Protein AF-A0A3M1AD41-F1 (afdb_monomer_lite)

pLDDT: mean 85.0, std 16.53, range [41.28, 98.5]

Foldseek 3Di:
DDDPDPDDDPDPQFADVVNVVVDDPPVWDWDHDPRDIDTDDDDDPVVVVVQVVVQVVVQVVCVVVVVDHDDDPPDDDDDD

Sequence (80 aa):
MAFPSKSSSSQALKFTYGDYRNLPDNGARYEILAGELLMSPSPNRIHQYVLLKLAKYLDEFAERHHAGQIFIAPFDVVLS

Structure 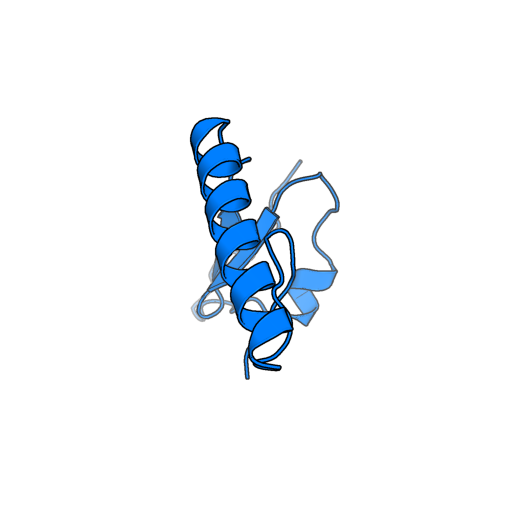(mmCIF, N/CA/C/O backbone):
data_AF-A0A3M1AD41-F1
#
_entry.id   AF-A0A3M1AD41-F1
#
loop_
_atom_site.group_PDB
_atom_site.id
_atom_si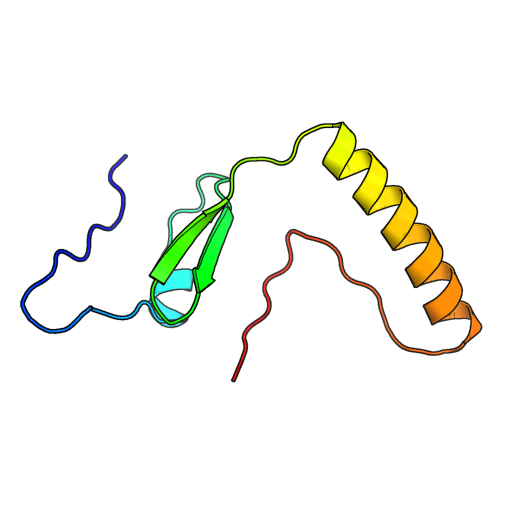te.type_symbol
_atom_site.label_atom_id
_atom_site.label_alt_id
_atom_site.label_comp_id
_atom_site.label_asym_id
_atom_site.label_entity_id
_atom_site.label_seq_id
_atom_site.pdbx_PDB_ins_code
_atom_site.Cartn_x
_atom_site.Cartn_y
_atom_site.Cartn_z
_atom_site.occupancy
_atom_site.B_iso_or_equiv
_atom_site.auth_seq_id
_atom_site.auth_comp_id
_atom_site.auth_asym_id
_atom_site.auth_atom_id
_atom_site.pdbx_PDB_model_num
ATOM 1 N N . MET A 1 1 ? -16.052 17.457 15.093 1.00 41.28 1 MET A N 1
ATOM 2 C CA . MET A 1 1 ? -16.520 16.095 14.757 1.00 41.28 1 MET A CA 1
ATOM 3 C C . MET A 1 1 ? -15.834 15.134 15.708 1.00 41.28 1 MET A C 1
ATOM 5 O O . MET A 1 1 ? -14.626 15.244 15.868 1.00 41.28 1 MET A O 1
ATOM 9 N N . ALA A 1 2 ? -16.600 14.317 16.430 1.00 45.75 2 ALA A N 1
ATOM 10 C CA . ALA A 1 2 ? -16.082 13.473 17.502 1.00 45.75 2 ALA A CA 1
ATOM 11 C C . ALA A 1 2 ? -15.486 12.178 16.932 1.00 45.75 2 ALA A C 1
ATOM 13 O O . ALA A 1 2 ? -16.115 11.521 16.105 1.00 45.75 2 ALA A O 1
ATOM 14 N N . PHE A 1 3 ? -14.285 11.817 17.385 1.00 49.41 3 PHE A N 1
ATOM 15 C CA . PHE A 1 3 ? -13.742 10.473 17.205 1.00 49.41 3 PHE A CA 1
ATOM 16 C C . PHE A 1 3 ? -14.689 9.465 17.871 1.00 49.41 3 PHE A C 1
ATOM 18 O O . PHE A 1 3 ? -15.188 9.767 18.962 1.00 49.41 3 PHE A O 1
ATOM 25 N N . PRO A 1 4 ? -14.938 8.281 17.284 1.00 54.34 4 PRO A N 1
ATOM 26 C CA . PRO A 1 4 ? -15.600 7.207 18.009 1.00 54.34 4 PRO A CA 1
ATOM 27 C C . PRO A 1 4 ? -14.691 6.770 19.168 1.00 54.34 4 PRO A C 1
ATOM 29 O O . PRO A 1 4 ? -13.801 5.938 19.023 1.00 54.34 4 PRO A O 1
ATOM 32 N N . SER A 1 5 ? -14.891 7.395 20.327 1.00 50.75 5 SER A N 1
ATOM 33 C CA . SER A 1 5 ? -14.240 7.050 21.584 1.00 50.75 5 SER A CA 1
ATOM 34 C C . SER A 1 5 ? -14.937 5.818 22.149 1.00 50.75 5 SER A C 1
ATOM 36 O O . SER A 1 5 ? -15.989 5.920 22.781 1.00 50.75 5 SER A O 1
ATOM 38 N N . LYS A 1 6 ? -14.369 4.633 21.911 1.00 53.78 6 LYS A N 1
ATOM 39 C CA . LYS A 1 6 ? -14.662 3.469 22.754 1.00 53.78 6 LYS A CA 1
ATOM 40 C C . LYS A 1 6 ? -13.821 3.628 24.031 1.00 53.78 6 LYS A C 1
ATOM 42 O O . LYS A 1 6 ? -12.660 3.236 24.060 1.00 53.78 6 LYS A O 1
ATOM 47 N N . SER A 1 7 ? -14.369 4.285 25.057 1.00 45.50 7 SER A N 1
ATOM 48 C CA . SER A 1 7 ? -13.695 4.478 26.352 1.00 45.50 7 SER A CA 1
ATOM 49 C C . SER A 1 7 ? -13.578 3.167 27.134 1.00 45.50 7 SER A C 1
ATOM 51 O O . SER A 1 7 ? -14.515 2.370 27.160 1.00 45.50 7 SER A O 1
ATOM 53 N N . SER A 1 8 ? -12.433 2.974 27.792 1.00 43.47 8 SER A N 1
ATOM 54 C CA . SER A 1 8 ? -12.045 1.761 28.508 1.00 43.47 8 SER A CA 1
ATOM 55 C C . SER A 1 8 ? -12.810 1.543 29.820 1.00 43.47 8 SER A C 1
ATOM 57 O O . SER A 1 8 ? -12.707 2.309 30.775 1.00 43.47 8 SER A O 1
ATOM 59 N N . SER A 1 9 ? -13.496 0.406 29.905 1.00 41.66 9 SER A N 1
ATOM 60 C CA . SER A 1 9 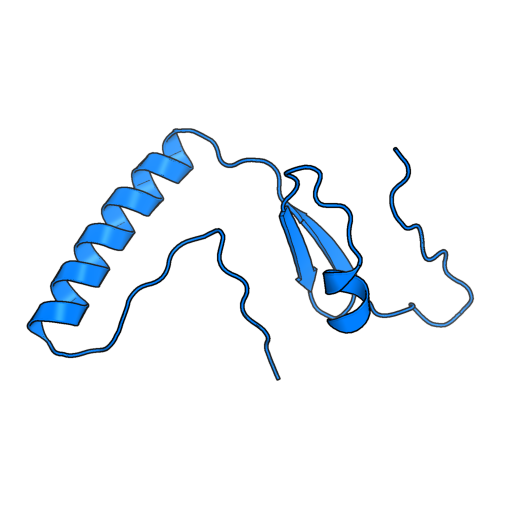? -13.757 -0.297 31.160 1.00 41.66 9 SER A CA 1
ATOM 61 C C . SER A 1 9 ? -13.206 -1.720 31.024 1.00 41.66 9 SER A C 1
ATOM 63 O O . SER A 1 9 ? -13.722 -2.525 30.259 1.00 41.66 9 SER A O 1
ATOM 65 N N . SER A 1 10 ? -12.074 -1.968 31.700 1.00 45.69 10 SER A N 1
ATOM 66 C CA . SER A 1 10 ? -11.435 -3.263 32.044 1.00 45.69 10 SER A CA 1
ATOM 67 C C . SER A 1 10 ? -11.236 -4.372 30.985 1.00 45.69 10 SER A C 1
ATOM 69 O O . SER A 1 10 ? -10.602 -5.380 31.290 1.00 45.69 10 SER A O 1
ATOM 71 N N . GLN A 1 11 ? -11.632 -4.180 29.732 1.00 50.69 11 GLN A N 1
ATOM 72 C CA . GLN A 1 11 ? -11.167 -4.922 28.563 1.00 50.69 11 GLN A CA 1
ATOM 73 C C . GLN A 1 11 ? -10.900 -3.894 27.465 1.00 50.69 11 GLN A C 1
ATOM 75 O O . GLN A 1 11 ? -11.790 -3.122 27.114 1.00 50.69 11 GLN A O 1
ATOM 80 N N . ALA A 1 12 ? -9.673 -3.828 26.944 1.00 59.31 12 ALA A N 1
ATOM 8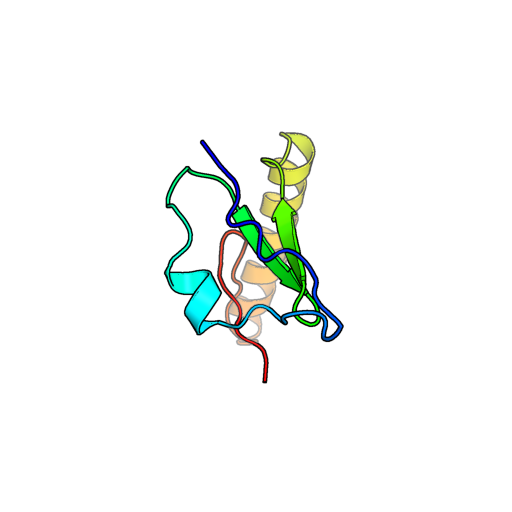1 C CA . ALA A 1 12 ? -9.376 -2.980 25.793 1.00 59.31 12 ALA A CA 1
ATOM 82 C C . ALA A 1 12 ? -10.278 -3.421 24.627 1.00 59.31 12 ALA A C 1
ATOM 84 O O . ALA A 1 12 ? -10.087 -4.502 24.067 1.00 59.31 12 ALA A O 1
ATOM 85 N N . LEU A 1 13 ? -11.312 -2.631 24.323 1.00 66.12 13 LEU A N 1
ATOM 86 C CA . LEU A 1 13 ? -12.251 -2.890 23.235 1.00 66.12 13 LEU A CA 1
ATOM 87 C C . LEU A 1 13 ? -11.479 -2.826 21.915 1.00 66.12 13 LEU A C 1
ATOM 89 O O . LEU A 1 13 ? -11.199 -1.744 21.406 1.00 66.12 13 LEU A O 1
ATOM 93 N N . LYS A 1 14 ? -11.115 -3.995 21.385 1.00 81.25 14 LYS A N 1
ATOM 94 C CA . LYS A 1 14 ? -10.406 -4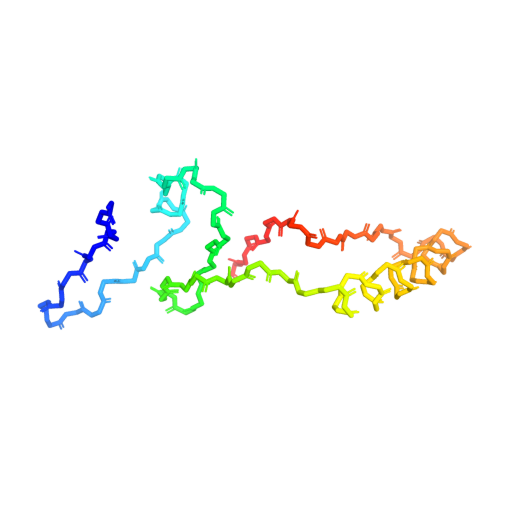.119 20.111 1.00 81.25 14 LYS A CA 1
ATOM 95 C C . LYS A 1 14 ? -11.325 -3.701 18.966 1.00 81.25 14 LYS A C 1
ATOM 97 O O . LYS A 1 14 ? -12.437 -4.215 18.844 1.00 81.25 14 LYS A O 1
ATOM 102 N N . PHE A 1 15 ? -10.855 -2.790 18.121 1.00 85.25 15 PHE A N 1
ATOM 103 C CA . PHE A 1 15 ? -11.499 -2.464 16.857 1.00 85.25 15 PHE A CA 1
ATOM 104 C C . PHE A 1 15 ? -11.453 -3.666 15.915 1.00 85.25 15 PHE A C 1
ATOM 106 O O . PHE A 1 15 ? -10.437 -4.350 15.788 1.00 85.25 15 PHE A O 1
ATOM 113 N N . THR A 1 16 ? -12.575 -3.909 15.249 1.00 87.62 16 THR A N 1
ATOM 114 C CA . THR A 1 16 ? -12.730 -4.954 14.239 1.00 87.62 16 THR A CA 1
ATOM 115 C C . THR A 1 16 ? -12.837 -4.344 12.844 1.00 87.62 16 THR A C 1
ATOM 117 O O . THR A 1 16 ? -13.156 -3.165 12.686 1.00 87.62 16 THR A O 1
ATOM 120 N N . TYR A 1 17 ? -12.672 -5.161 11.802 1.00 87.62 17 TYR A N 1
ATOM 121 C CA . TYR A 1 17 ? -12.971 -4.734 10.429 1.00 87.62 17 TYR A CA 1
ATOM 122 C C . TYR A 1 17 ? -14.443 -4.304 10.250 1.00 87.62 17 TYR A C 1
ATOM 124 O O . TYR A 1 17 ? -14.762 -3.441 9.435 1.00 87.62 17 TYR A O 1
ATOM 132 N N . GLY A 1 18 ? -15.363 -4.868 11.043 1.00 87.94 18 GLY A N 1
ATOM 133 C CA . GLY A 1 18 ? -16.753 -4.412 11.085 1.00 87.94 18 GLY A CA 1
ATOM 134 C C . GLY A 1 18 ? -16.878 -2.965 11.564 1.00 87.94 18 GLY A C 1
ATOM 135 O O . GLY A 1 18 ? -17.619 -2.195 10.962 1.00 87.94 18 GLY A O 1
ATOM 136 N N . ASP A 1 19 ? -16.119 -2.586 12.594 1.00 88.25 19 ASP A N 1
ATOM 137 C CA . ASP A 1 19 ? -16.067 -1.204 13.082 1.00 88.25 19 ASP A CA 1
ATOM 138 C C . ASP A 1 19 ? -15.420 -0.266 12.053 1.00 88.25 19 ASP A C 1
ATOM 140 O O . ASP A 1 19 ? -15.931 0.828 11.828 1.00 88.25 19 ASP A O 1
ATOM 144 N N . TYR A 1 20 ? -14.342 -0.714 11.397 1.00 87.81 20 TYR A N 1
ATOM 145 C CA . TYR A 1 20 ? -13.633 0.045 10.359 1.00 87.81 20 TYR A CA 1
ATOM 146 C C . TYR A 1 20 ? -14.563 0.533 9.245 1.00 87.81 20 TYR A C 1
ATOM 148 O O . TYR A 1 20 ? -14.552 1.706 8.889 1.00 87.81 20 TYR A O 1
ATOM 156 N N . ARG A 1 21 ? -15.425 -0.353 8.732 1.00 87.88 21 ARG A N 1
ATOM 157 C CA . ARG A 1 21 ? -16.352 -0.034 7.632 1.00 87.88 21 ARG A CA 1
ATOM 158 C C . ARG A 1 21 ? -17.407 1.018 7.981 1.00 87.88 21 ARG A C 1
ATOM 160 O O . ARG A 1 21 ? -18.025 1.564 7.076 1.00 87.88 21 ARG A O 1
ATOM 167 N N . ASN A 1 22 ? -17.625 1.283 9.268 1.00 89.25 22 ASN A N 1
ATOM 168 C CA . ASN A 1 22 ? -18.578 2.284 9.746 1.00 89.25 22 ASN A CA 1
ATOM 169 C C . ASN A 1 22 ? -17.909 3.628 10.080 1.00 89.25 22 ASN A C 1
ATOM 171 O O . ASN A 1 22 ? -18.567 4.522 10.617 1.00 89.25 22 ASN A O 1
ATOM 175 N N . LEU A 1 23 ? -16.606 3.774 9.818 1.00 87.81 23 LEU A N 1
ATOM 176 C CA . LEU A 1 23 ? -15.897 5.030 10.036 1.00 87.81 23 LEU A CA 1
ATOM 177 C C . LEU A 1 23 ? -16.371 6.110 9.051 1.00 87.81 23 LEU A C 1
ATOM 179 O O . LEU A 1 23 ? -16.783 5.800 7.932 1.00 87.81 23 LEU A O 1
ATOM 183 N N . PRO A 1 24 ? -16.336 7.388 9.462 1.00 87.00 24 PRO A N 1
ATOM 184 C CA . PRO A 1 24 ? -16.765 8.484 8.608 1.00 87.00 24 PRO A CA 1
ATOM 185 C C . PRO A 1 24 ? -15.833 8.644 7.405 1.00 87.00 24 PRO A C 1
ATOM 187 O O . PRO A 1 24 ? -14.616 8.719 7.567 1.00 87.00 24 PRO A O 1
ATOM 190 N N . ASP A 1 25 ? -16.413 8.802 6.216 1.00 83.25 25 ASP A N 1
ATOM 191 C CA . ASP A 1 25 ? -15.679 9.185 5.008 1.00 83.25 25 ASP A CA 1
ATOM 192 C C . ASP A 1 25 ? -15.405 10.698 5.011 1.00 83.25 25 ASP A C 1
ATOM 194 O O . ASP A 1 25 ? -16.099 11.508 4.398 1.00 83.25 25 ASP A O 1
ATOM 198 N N . ASN A 1 26 ? -14.433 11.101 5.826 1.00 84.75 26 ASN A N 1
ATOM 199 C CA . ASN A 1 26 ? -14.031 12.494 6.035 1.00 84.75 26 ASN A CA 1
ATOM 200 C C . ASN A 1 26 ? -12.682 12.823 5.370 1.00 84.75 26 ASN A C 1
ATOM 202 O O . ASN A 1 26 ? -12.063 13.838 5.694 1.00 84.75 26 ASN A O 1
ATOM 206 N N . GLY A 1 27 ? -12.207 11.951 4.477 1.00 79.88 27 GLY A N 1
ATOM 207 C CA . GLY A 1 27 ? -10.902 12.069 3.829 1.00 79.88 27 GLY A CA 1
ATOM 208 C C . GLY A 1 27 ? -9.703 11.737 4.725 1.00 79.88 27 GLY A C 1
ATOM 209 O O . GLY A 1 27 ? -8.565 11.830 4.259 1.00 79.88 27 GLY A O 1
ATOM 210 N N . ALA A 1 28 ? -9.919 11.343 5.985 1.00 85.44 28 ALA A N 1
ATOM 211 C CA . ALA A 1 28 ? -8.861 10.803 6.829 1.00 85.44 28 ALA A CA 1
ATOM 212 C C . ALA A 1 28 ? -8.591 9.332 6.487 1.00 85.44 28 ALA A C 1
ATOM 214 O O . ALA A 1 28 ? -9.480 8.595 6.063 1.00 85.44 28 ALA A O 1
ATOM 215 N N . ARG A 1 29 ? -7.343 8.901 6.685 1.00 86.81 29 ARG A N 1
ATOM 216 C CA . ARG A 1 29 ? -6.945 7.501 6.520 1.00 86.81 29 ARG A CA 1
ATOM 217 C C . ARG A 1 29 ? -6.895 6.847 7.885 1.00 86.81 29 ARG A C 1
ATOM 219 O O . ARG A 1 29 ? -6.166 7.320 8.756 1.00 86.81 29 ARG A O 1
ATOM 226 N N . TYR A 1 30 ? -7.675 5.791 8.050 1.00 90.88 30 TYR A N 1
ATOM 227 C CA . TYR A 1 30 ? -7.747 5.029 9.283 1.00 90.88 30 TYR A CA 1
ATOM 228 C C . TYR A 1 30 ? -7.072 3.671 9.098 1.00 90.88 30 TYR A C 1
ATOM 230 O O . TYR A 1 30 ? -7.152 3.080 8.028 1.00 90.88 30 TYR A O 1
ATOM 238 N N . GLU A 1 31 ? -6.413 3.172 10.136 1.00 90.81 31 GLU A N 1
ATOM 239 C CA . GLU A 1 31 ? -5.741 1.870 10.138 1.00 90.81 31 GLU A CA 1
ATOM 240 C C . GLU A 1 31 ? -6.027 1.169 11.469 1.00 90.81 31 GLU A C 1
ATOM 242 O O . GLU A 1 31 ? -6.058 1.821 12.512 1.00 90.81 31 GLU A O 1
ATOM 247 N N . ILE A 1 32 ? -6.251 -0.150 11.456 1.00 91.19 32 ILE A N 1
ATOM 248 C CA . ILE A 1 32 ? -6.386 -0.939 12.689 1.00 91.19 32 ILE A CA 1
ATOM 249 C C . ILE A 1 32 ? -5.122 -1.776 12.881 1.00 91.19 32 ILE A C 1
ATOM 251 O O . ILE A 1 32 ? -4.890 -2.717 12.125 1.00 91.19 32 ILE A O 1
ATOM 255 N N . LEU A 1 33 ? -4.341 -1.485 13.923 1.00 88.94 33 LEU A N 1
ATOM 256 C CA . LEU A 1 33 ? -3.144 -2.248 14.292 1.00 88.94 33 LEU A CA 1
ATOM 257 C C . LEU A 1 33 ? -3.358 -2.932 15.644 1.00 88.94 33 LEU A C 1
ATOM 259 O O . LEU A 1 33 ? -3.610 -2.272 16.644 1.00 88.94 33 LEU A O 1
ATOM 263 N N . ALA A 1 34 ? -3.296 -4.267 15.682 1.00 85.25 34 ALA A N 1
ATOM 264 C CA . ALA A 1 34 ? -3.513 -5.074 16.896 1.00 85.25 34 ALA A CA 1
ATOM 265 C C . ALA A 1 34 ? -4.838 -4.791 17.654 1.00 85.25 34 ALA A C 1
ATOM 267 O O . ALA A 1 34 ? -4.969 -5.098 18.841 1.00 85.25 34 ALA A O 1
ATOM 268 N N . GLY A 1 35 ? -5.848 -4.261 16.954 1.00 84.31 35 GLY A N 1
ATOM 269 C CA . GLY A 1 35 ? -7.130 -3.848 17.531 1.00 84.31 35 GLY A CA 1
ATOM 270 C C . GLY A 1 35 ? -7.186 -2.381 17.970 1.00 84.31 35 GLY A C 1
ATOM 271 O O . GLY A 1 35 ? -8.212 -1.962 18.500 1.00 84.31 35 GLY A O 1
ATOM 272 N N . GLU A 1 36 ? -6.140 -1.590 17.740 1.00 86.50 36 GLU A N 1
ATOM 273 C CA . GLU A 1 36 ? -6.118 -0.145 17.982 1.00 86.50 36 GLU A CA 1
ATOM 274 C C . GLU A 1 36 ? -6.374 0.626 16.687 1.00 86.50 36 GLU A C 1
ATOM 276 O O . GLU A 1 36 ? -5.798 0.305 15.651 1.00 86.50 36 GLU A O 1
ATOM 281 N N . LEU A 1 37 ? -7.236 1.646 16.744 1.00 88.38 37 LEU A N 1
ATOM 282 C CA . LEU A 1 37 ? -7.540 2.509 15.604 1.00 88.38 37 LEU A CA 1
ATOM 283 C C . LEU A 1 37 ? -6.571 3.694 15.558 1.00 88.38 37 LEU A C 1
ATOM 285 O O . LEU A 1 37 ? -6.559 4.532 16.460 1.00 88.38 37 LEU A O 1
A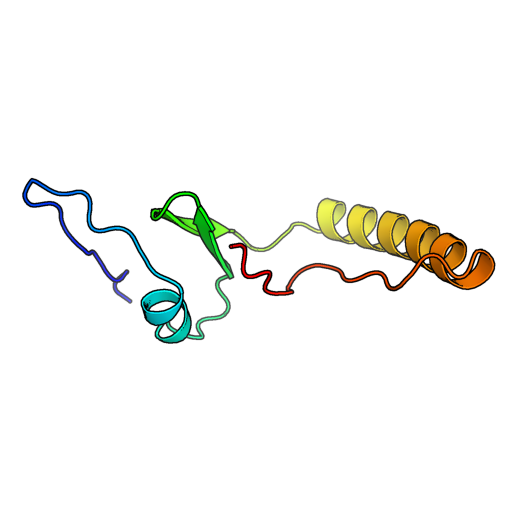TOM 289 N N . LEU A 1 38 ? -5.811 3.793 14.475 1.00 87.94 38 LEU A N 1
ATOM 290 C CA . LEU A 1 38 ? -4.877 4.876 14.197 1.00 87.94 38 LEU A CA 1
ATOM 291 C C . LEU A 1 38 ? -5.379 5.724 13.029 1.00 87.94 38 LEU A C 1
ATOM 293 O O . LEU A 1 38 ? -6.092 5.240 12.151 1.00 87.94 38 LEU A O 1
ATOM 297 N N . MET A 1 39 ? -4.998 7.000 13.023 1.00 87.81 39 MET A N 1
ATOM 298 C CA . MET A 1 39 ? -5.283 7.930 11.933 1.00 87.81 39 MET A CA 1
ATOM 299 C C . MET A 1 39 ? -3.968 8.436 11.346 1.00 87.81 39 MET A C 1
ATOM 301 O O . MET A 1 39 ? -3.172 9.065 12.047 1.00 87.81 39 MET A O 1
ATOM 305 N N . SER A 1 40 ? -3.765 8.198 10.056 1.00 85.06 40 SER A N 1
ATOM 306 C CA . SER A 1 40 ? -2.564 8.607 9.330 1.00 85.06 40 SER A CA 1
ATOM 307 C C . SER A 1 40 ? -2.783 9.984 8.682 1.00 85.06 40 SER A C 1
ATOM 309 O O . SER A 1 40 ? -3.788 10.184 7.989 1.00 85.06 40 SER A O 1
ATOM 311 N N . PRO A 1 41 ? -1.876 10.962 8.881 1.00 83.12 41 PRO A N 1
ATOM 312 C CA . PRO A 1 41 ? -1.982 12.265 8.235 1.00 83.12 41 PRO A CA 1
ATOM 313 C C . PRO A 1 41 ? -1.743 12.156 6.725 1.00 83.12 41 PRO A C 1
ATOM 315 O O . PRO A 1 41 ? -1.113 11.216 6.232 1.00 83.12 41 PRO A O 1
ATOM 318 N N . SER A 1 42 ? -2.197 13.165 5.981 1.00 86.62 42 SER A N 1
ATOM 319 C CA . SER A 1 42 ? -1.941 13.237 4.544 1.00 86.62 42 SER A CA 1
ATOM 320 C C . SER A 1 42 ? -0.431 13.258 4.246 1.00 86.62 42 SER A C 1
ATOM 322 O O . SER A 1 42 ? 0.307 14.047 4.844 1.00 86.62 42 SER A O 1
ATOM 324 N N . PRO A 1 43 ? 0.049 12.425 3.309 1.00 89.25 43 PRO A N 1
ATOM 325 C CA . PRO A 1 43 ? 1.466 12.335 2.969 1.00 89.25 43 PRO A CA 1
ATOM 326 C C . PRO A 1 43 ? 1.991 13.631 2.340 1.00 89.25 43 PRO A C 1
ATOM 328 O O . PRO A 1 43 ? 1.311 14.282 1.548 1.00 89.25 43 PRO A O 1
ATOM 331 N N . ASN A 1 44 ? 3.241 13.982 2.646 1.00 95.00 44 ASN A N 1
ATOM 332 C CA . ASN A 1 44 ? 3.890 15.162 2.075 1.00 95.00 44 ASN A CA 1
ATOM 333 C C . ASN A 1 44 ? 4.371 14.929 0.623 1.00 95.00 44 ASN A C 1
ATOM 335 O O . ASN A 1 44 ? 4.414 13.805 0.118 1.00 95.00 44 ASN A O 1
ATOM 339 N N . ARG A 1 45 ? 4.789 16.008 -0.052 1.00 96.56 45 ARG A N 1
ATOM 340 C CA . ARG A 1 45 ? 5.264 15.962 -1.448 1.00 96.56 45 ARG A CA 1
ATOM 341 C C . ARG A 1 45 ? 6.445 15.005 -1.661 1.00 96.56 45 ARG A C 1
ATOM 343 O O . ARG A 1 45 ? 6.499 14.340 -2.690 1.00 96.56 45 ARG A O 1
ATOM 350 N N . ILE A 1 46 ? 7.390 14.941 -0.720 1.00 97.75 46 ILE A N 1
ATOM 351 C CA . ILE A 1 46 ? 8.575 14.071 -0.829 1.00 97.75 46 ILE A CA 1
ATOM 352 C C . ILE A 1 46 ? 8.150 12.604 -0.741 1.00 97.75 46 ILE A C 1
ATOM 354 O O . ILE A 1 46 ? 8.566 11.804 -1.573 1.00 97.75 46 ILE A O 1
ATOM 358 N N . HIS A 1 47 ? 7.265 12.272 0.200 1.00 95.38 47 HIS A N 1
ATOM 359 C CA . HIS A 1 47 ? 6.679 10.941 0.322 1.00 95.38 47 HIS A CA 1
ATOM 360 C C . HIS A 1 47 ? 5.995 10.517 -0.983 1.00 95.38 47 HIS A C 1
ATOM 362 O O . HIS A 1 47 ? 6.246 9.425 -1.484 1.00 95.38 47 HIS A O 1
ATOM 368 N N . GLN A 1 48 ? 5.174 11.394 -1.572 1.00 96.31 48 GLN A N 1
ATOM 369 C CA . GLN A 1 48 ? 4.504 11.119 -2.848 1.00 96.31 48 GLN A CA 1
ATOM 370 C C . GLN A 1 48 ? 5.488 10.893 -4.000 1.00 96.31 48 GLN A C 1
ATOM 372 O O . GLN A 1 48 ? 5.332 9.951 -4.774 1.00 96.31 48 GLN A O 1
ATOM 377 N N . TYR A 1 49 ? 6.536 11.714 -4.090 1.00 97.75 49 TYR A N 1
ATOM 378 C CA . TYR A 1 49 ? 7.567 11.556 -5.112 1.00 97.75 49 TYR A CA 1
ATOM 379 C C . TYR A 1 49 ? 8.300 10.211 -4.995 1.00 97.75 49 TYR A C 1
ATOM 381 O O . TYR A 1 49 ? 8.468 9.511 -5.994 1.00 97.75 49 TYR A O 1
ATOM 389 N N . VAL A 1 50 ? 8.715 9.839 -3.780 1.00 98.19 50 VAL A N 1
ATOM 390 C CA . VAL A 1 50 ? 9.423 8.576 -3.525 1.00 98.19 50 VAL A CA 1
ATOM 391 C C . VAL A 1 50 ? 8.525 7.377 -3.824 1.00 98.19 50 VAL A C 1
ATOM 393 O O . VAL A 1 50 ? 8.955 6.476 -4.544 1.00 98.19 50 VAL A O 1
ATOM 396 N N . LEU A 1 51 ? 7.274 7.395 -3.348 1.00 97.62 51 LEU A N 1
ATOM 397 C CA . LEU A 1 51 ? 6.295 6.337 -3.607 1.00 97.62 51 LEU A CA 1
ATOM 398 C C . LEU A 1 51 ? 6.106 6.109 -5.110 1.00 97.62 51 LEU A C 1
ATOM 400 O O . LEU A 1 51 ? 6.182 4.972 -5.566 1.00 97.62 51 LEU A O 1
ATOM 404 N N . LEU A 1 52 ? 5.931 7.182 -5.889 1.00 97.56 52 LEU A N 1
ATOM 405 C CA . LEU A 1 52 ? 5.732 7.085 -7.335 1.00 97.56 52 LEU A CA 1
ATOM 406 C C . LEU A 1 52 ? 6.944 6.474 -8.050 1.00 97.56 52 LEU A C 1
ATOM 408 O O . LEU A 1 52 ? 6.789 5.642 -8.942 1.00 97.56 52 LEU A O 1
ATOM 412 N N . LYS A 1 53 ? 8.161 6.886 -7.674 1.00 98.38 53 LYS A N 1
ATOM 413 C CA . LYS A 1 53 ? 9.387 6.336 -8.269 1.00 98.38 53 LYS A CA 1
ATOM 414 C C . LYS A 1 53 ? 9.548 4.858 -7.941 1.00 98.38 53 LYS A C 1
ATOM 416 O O . LYS A 1 53 ? 9.853 4.085 -8.843 1.00 98.38 53 LYS A O 1
ATOM 421 N N . LEU A 1 54 ? 9.325 4.477 -6.686 1.00 98.25 54 LEU A N 1
ATOM 422 C CA . LEU A 1 54 ? 9.445 3.091 -6.251 1.00 98.25 54 LEU A CA 1
ATOM 423 C C . LEU A 1 54 ? 8.407 2.200 -6.939 1.00 98.25 54 LEU A C 1
ATOM 425 O O . LEU A 1 54 ? 8.774 1.177 -7.509 1.00 98.25 54 LEU A O 1
ATOM 429 N N . ALA A 1 55 ? 7.141 2.624 -6.943 1.00 98.12 55 ALA A N 1
ATOM 430 C CA . ALA A 1 55 ? 6.051 1.889 -7.570 1.00 98.12 55 ALA A CA 1
ATOM 431 C C . ALA A 1 55 ? 6.329 1.626 -9.051 1.00 98.12 55 ALA A C 1
ATOM 433 O O . ALA A 1 55 ? 6.222 0.489 -9.487 1.00 98.12 55 ALA A O 1
ATOM 434 N N . LYS A 1 56 ? 6.793 2.643 -9.792 1.00 98.31 56 LYS A N 1
ATOM 435 C CA . LYS A 1 56 ? 7.145 2.488 -11.208 1.00 98.31 56 LYS A CA 1
ATOM 436 C C . LYS A 1 56 ? 8.190 1.390 -11.436 1.00 98.31 56 LYS A C 1
ATOM 438 O O . LYS A 1 56 ? 8.015 0.566 -12.324 1.00 98.31 56 LYS A O 1
ATOM 443 N N . TYR A 1 57 ? 9.285 1.394 -10.672 1.00 98.31 57 TYR A N 1
ATOM 444 C CA . TYR A 1 57 ? 10.349 0.403 -10.866 1.00 98.31 57 TYR A CA 1
ATOM 445 C C . TYR A 1 57 ? 9.908 -1.012 -10.480 1.00 98.31 57 TYR A C 1
ATOM 447 O O . TYR A 1 57 ? 10.293 -1.969 -11.147 1.00 98.31 57 TYR A O 1
ATOM 455 N N . LEU A 1 58 ? 9.110 -1.145 -9.417 1.00 98.38 58 LEU A N 1
ATOM 456 C CA . LEU A 1 58 ? 8.575 -2.438 -8.992 1.00 98.38 58 LEU A CA 1
ATOM 457 C C . LEU A 1 58 ? 7.565 -2.993 -9.996 1.00 98.38 58 LEU A C 1
ATOM 459 O O . LEU A 1 58 ? 7.601 -4.184 -10.281 1.00 98.38 58 LEU A O 1
ATOM 463 N N . ASP A 1 59 ? 6.704 -2.139 -10.540 1.00 98.31 59 ASP A N 1
ATOM 464 C CA . ASP A 1 59 ? 5.677 -2.522 -11.507 1.00 98.31 59 ASP A CA 1
ATOM 465 C C . ASP A 1 59 ? 6.306 -2.984 -12.827 1.00 98.31 59 ASP A C 1
ATOM 467 O O . ASP A 1 59 ? 6.054 -4.093 -13.285 1.00 98.31 59 ASP A O 1
ATOM 471 N N . GLU A 1 60 ? 7.269 -2.218 -13.351 1.00 98.25 60 GLU A N 1
ATOM 472 C CA . GLU A 1 60 ? 8.045 -2.588 -14.542 1.00 98.25 60 GLU A CA 1
ATOM 473 C C . GLU A 1 60 ? 8.765 -3.939 -14.372 1.00 98.25 60 GLU A C 1
ATOM 475 O O . GLU A 1 60 ? 8.836 -4.746 -15.303 1.00 98.25 60 GLU A O 1
ATOM 480 N N . PHE A 1 61 ? 9.305 -4.206 -13.180 1.00 98.50 61 PHE A N 1
ATOM 481 C CA . PHE A 1 61 ? 9.894 -5.504 -12.859 1.00 98.50 61 PHE A CA 1
ATOM 482 C C . PHE A 1 61 ? 8.829 -6.609 -12.807 1.00 98.50 61 PHE A C 1
ATOM 484 O O . PHE A 1 61 ? 9.013 -7.667 -13.414 1.00 98.50 61 PHE A O 1
ATOM 491 N N . ALA A 1 62 ? 7.719 -6.373 -12.106 1.00 98.44 62 ALA A N 1
ATOM 492 C CA . ALA A 1 62 ? 6.652 -7.351 -11.942 1.00 98.44 62 ALA A CA 1
ATOM 493 C C . ALA A 1 62 ? 6.042 -7.763 -13.289 1.00 98.44 62 ALA A C 1
ATOM 495 O O . ALA A 1 62 ? 5.882 -8.959 -13.534 1.00 98.44 62 ALA A O 1
ATOM 496 N N . GLU A 1 63 ? 5.803 -6.805 -14.188 1.00 97.81 63 GLU A N 1
ATOM 497 C CA . GLU A 1 63 ? 5.310 -7.058 -15.544 1.00 97.81 63 GLU A CA 1
ATOM 498 C C . GLU A 1 63 ? 6.298 -7.899 -16.359 1.00 97.81 63 GLU A C 1
ATOM 500 O O . GLU A 1 63 ? 5.939 -8.949 -16.896 1.00 97.81 63 GLU A O 1
ATOM 505 N N . ARG A 1 64 ? 7.574 -7.492 -16.415 1.00 98.38 64 ARG A N 1
ATOM 506 C CA . ARG A 1 64 ? 8.599 -8.205 -17.199 1.00 98.38 64 ARG A CA 1
ATOM 507 C C . ARG A 1 64 ? 8.778 -9.646 -16.755 1.00 98.38 64 ARG A C 1
ATOM 509 O O . ARG A 1 64 ? 8.928 -10.538 -17.587 1.00 98.38 64 ARG A O 1
ATOM 516 N N . HIS A 1 65 ? 8.765 -9.873 -15.450 1.00 98.38 65 HIS A N 1
ATOM 517 C CA . HIS A 1 65 ? 9.037 -11.181 -14.867 1.00 98.38 65 HIS A CA 1
ATOM 518 C C . HIS A 1 65 ? 7.774 -11.981 -14.549 1.00 98.38 65 HIS A C 1
ATOM 520 O O . HIS A 1 65 ? 7.889 -13.082 -14.018 1.00 98.38 65 HIS A O 1
ATOM 526 N N . HIS A 1 66 ? 6.589 -11.458 -14.888 1.00 97.12 66 HIS A N 1
ATOM 527 C CA . HIS A 1 66 ? 5.300 -12.090 -14.595 1.00 97.12 66 HIS A CA 1
ATOM 528 C C . HIS A 1 66 ? 5.165 -12.412 -13.093 1.00 97.12 66 HIS A C 1
ATOM 530 O O . HIS A 1 66 ? 4.645 -13.456 -12.702 1.00 97.12 66 HIS A O 1
ATOM 536 N N . ALA A 1 67 ? 5.679 -11.516 -12.243 1.00 97.88 67 ALA A N 1
ATOM 537 C CA . ALA A 1 67 ? 5.847 -11.732 -10.806 1.00 97.88 67 ALA A CA 1
ATOM 538 C C . ALA A 1 67 ? 4.649 -11.255 -9.963 1.00 97.88 67 ALA A C 1
ATOM 540 O O . ALA A 1 67 ? 4.713 -11.281 -8.736 1.00 97.88 67 ALA A O 1
ATOM 541 N N . GLY A 1 68 ? 3.560 -10.824 -10.605 1.00 96.69 68 GLY A N 1
ATOM 542 C CA . GLY A 1 68 ? 2.330 -10.387 -9.946 1.00 96.69 68 GLY A CA 1
ATOM 543 C C . GLY A 1 68 ? 1.948 -8.949 -10.286 1.00 96.69 68 GLY A C 1
ATOM 544 O O . GLY A 1 68 ? 2.315 -8.437 -11.340 1.00 96.69 68 GLY A O 1
ATOM 545 N N . GLN A 1 69 ? 1.176 -8.324 -9.396 1.00 96.69 69 GLN A N 1
ATOM 546 C CA . GLN A 1 69 ? 0.648 -6.965 -9.545 1.00 96.69 69 GLN A CA 1
ATOM 547 C C . GLN A 1 69 ? 1.109 -6.086 -8.384 1.00 96.69 69 GLN A C 1
ATOM 549 O O . GLN A 1 69 ? 1.197 -6.554 -7.246 1.00 96.69 69 GLN A O 1
ATOM 554 N N . ILE A 1 70 ? 1.373 -4.810 -8.665 1.00 97.25 70 ILE A N 1
ATOM 555 C CA . ILE A 1 70 ? 1.762 -3.820 -7.661 1.00 97.25 70 ILE A CA 1
ATOM 556 C C . ILE A 1 70 ? 0.575 -2.907 -7.336 1.00 97.25 70 ILE A C 1
ATOM 558 O O . ILE A 1 70 ? -0.074 -2.362 -8.223 1.00 97.25 70 ILE A O 1
ATOM 562 N N . PHE A 1 71 ? 0.324 -2.698 -6.043 1.00 96.50 71 PHE A N 1
ATOM 563 C CA . PHE A 1 71 ? -0.677 -1.759 -5.532 1.00 96.50 71 PHE A CA 1
ATOM 564 C C . PHE A 1 71 ? -0.006 -0.731 -4.612 1.00 96.50 71 PHE A C 1
ATOM 566 O O . PHE A 1 71 ? 0.949 -1.051 -3.902 1.00 96.50 71 PHE A O 1
ATOM 573 N N . ILE A 1 72 ? -0.501 0.510 -4.617 1.00 95.56 72 ILE A N 1
ATOM 574 C CA . ILE A 1 72 ? 0.004 1.611 -3.780 1.00 95.56 72 ILE A CA 1
ATOM 575 C C . ILE A 1 72 ? -1.097 2.179 -2.885 1.00 95.56 72 ILE A C 1
ATOM 577 O O . ILE A 1 72 ? -2.280 2.069 -3.191 1.00 95.56 72 ILE A O 1
ATOM 581 N N . ALA A 1 73 ? -0.705 2.841 -1.794 1.00 91.88 73 ALA A N 1
ATOM 582 C CA . ALA A 1 73 ? -1.651 3.495 -0.897 1.00 91.88 73 ALA A CA 1
ATOM 583 C C . ALA A 1 73 ? -2.340 4.710 -1.563 1.00 91.88 73 ALA A C 1
ATOM 585 O O . ALA A 1 73 ? -1.661 5.515 -2.210 1.00 91.88 73 ALA A O 1
ATOM 586 N N . PRO A 1 74 ? -3.641 4.952 -1.310 1.00 90.75 74 PRO A N 1
ATOM 587 C CA . PRO A 1 74 ? -4.507 4.237 -0.367 1.00 90.75 74 PRO A CA 1
ATOM 588 C C . PRO A 1 74 ? -5.074 2.935 -0.959 1.00 90.75 74 PRO A C 1
ATOM 590 O O . PRO A 1 74 ? -5.665 2.954 -2.034 1.00 90.75 74 PRO A O 1
ATOM 593 N N . PHE A 1 75 ? -4.909 1.824 -0.239 1.00 91.94 75 PHE A N 1
ATOM 594 C CA . PHE A 1 75 ? -5.472 0.515 -0.574 1.00 91.94 75 PHE A CA 1
ATOM 595 C C . PHE A 1 75 ? -5.628 -0.293 0.719 1.00 91.94 75 PHE A C 1
ATOM 597 O O . PHE A 1 75 ? -4.659 -0.434 1.467 1.00 91.94 75 PHE A O 1
ATOM 604 N N . ASP A 1 76 ? -6.832 -0.792 0.992 1.00 91.19 76 ASP A N 1
ATOM 605 C CA . ASP A 1 76 ? -7.101 -1.558 2.208 1.00 91.19 76 ASP A CA 1
ATOM 606 C C . ASP A 1 76 ? -6.561 -2.987 2.083 1.00 91.19 76 ASP A C 1
ATOM 608 O O . ASP A 1 76 ? -6.824 -3.683 1.102 1.00 91.19 76 ASP A O 1
ATOM 612 N N . VAL A 1 77 ? -5.855 -3.455 3.115 1.00 92.25 77 VAL A N 1
ATOM 613 C CA . VAL A 1 77 ? -5.386 -4.843 3.221 1.00 92.25 77 VAL A CA 1
ATOM 614 C C . VAL A 1 77 ? -5.934 -5.446 4.507 1.00 92.25 77 VAL A C 1
ATOM 616 O O . VAL A 1 77 ? -5.578 -5.027 5.607 1.00 92.25 77 VAL A O 1
ATOM 619 N N . VAL A 1 78 ? -6.813 -6.438 4.369 1.00 92.56 78 VAL A N 1
ATOM 620 C CA . VAL A 1 78 ? -7.367 -7.181 5.506 1.00 92.56 78 VAL A CA 1
ATOM 621 C C . VAL A 1 78 ? -6.472 -8.385 5.784 1.00 92.56 78 VAL A C 1
ATOM 623 O O . VAL A 1 78 ? -6.293 -9.237 4.918 1.00 92.56 78 VAL A O 1
ATOM 626 N N . LEU A 1 79 ? -5.907 -8.440 6.990 1.00 88.44 79 LEU A N 1
ATOM 627 C CA . LEU A 1 79 ? -5.020 -9.514 7.446 1.00 88.44 79 LEU A CA 1
ATOM 628 C C . LEU A 1 79 ? -5.800 -10.523 8.307 1.00 88.44 79 LEU A C 1
ATOM 630 O O . LEU A 1 79 ? -6.718 -10.127 9.030 1.00 88.44 79 LEU A O 1
ATOM 634 N N . SER A 1 80 ? -5.440 -11.809 8.212 1.00 82.06 80 SER A N 1
ATOM 635 C CA . SER A 1 80 ? -6.060 -12.939 8.931 1.00 82.06 80 SER A CA 1
ATOM 636 C C . SER A 1 80 ? -5.153 -13.525 10.001 1.00 82.06 80 SER A C 1
ATOM 638 O O . SER A 1 80 ? -3.964 -13.727 9.665 1.00 82.06 80 SER A O 1
#

Secondary structure (DSSP, 8-state):
--------SSS-----HHHHTTS--SS-EEEEETTEEEEEPPPPHHHHHHHHHHHHHHHHHHHHHT------SS------

Radius of gyration: 16.95 Å; chains: 1; bounding box: 29×29×49 Å